Protein AF-A0A9P9I3P4-F1 (afdb_monomer_lite)

pLDDT: mean 70.43, std 21.36, range [35.47, 97.38]

Foldseek 3Di:
DDDDDDDDPPDPPDPPPPPDPPVVVVVVVVVVVVVVVVVCVVVVCVVVVVVVVVVVVVVVVCPPVCVVVCVVVPPPPVVVVCVVCVVVVVVVVVVVVVVVVVVVVCCVVVVVDDDPDVVVVVVVVVVVVVLVPDPVNVVCCVVVVVVVVVVVVVVVVVVVVVVVVCVVVVHPDDDDDD

Sequence (178 aa):
MLVARTAVRRAMRGMRFNSSNTTTNATNAAKNTLEGAQATATKGLESAQAAASKALARAQQLAGPLGDRVVQMSGSTGGRVASLLGGYREPLMYNLAVAREVLKQVYIAEKLAPPRSLAQVVEVYKGVVRSARSPAFWRETLQSGAWAKIGIYALEAYTIFKIGEIIGRRKLVGYKLE

Secondary structure (DSSP, 8-state):
-------------------SSSHHHHHHHHHHHHHHHHHHHHHHHHHHHHHHHHHHHHHHHHSSTTHHHHHHH--SSHHHHHHHHHHHHHHHHHHHHHHHHHHHHHHHHTT-SPPS-HHHHHHHHHHHHHHHT-HHHHHHHHHTTTHHHHHHHHHHHHHHHHHHHHHHHT-SS-----

Structure (mmCIF, N/CA/C/O backbone):
data_AF-A0A9P9I3P4-F1
#
_entry.id   AF-A0A9P9I3P4-F1
#
loop_
_atom_site.group_PDB
_atom_site.id
_atom_site.type_symbol
_atom_site.label_atom_id
_atom_site.label_alt_id
_atom_site.label_comp_id
_atom_site.label_asym_id
_atom_site.label_entity_id
_atom_site.label_seq_id
_atom_site.pdbx_PDB_ins_code
_atom_site.Cartn_x
_atom_site.Cartn_y
_atom_site.Cartn_z
_atom_site.occupancy
_atom_site.B_iso_or_equiv
_atom_site.auth_seq_id
_atom_site.auth_comp_id
_atom_site.auth_asym_id
_atom_site.auth_atom_id
_atom_site.pdbx_PDB_model_num
ATOM 1 N N . MET A 1 1 ? -49.232 54.126 -27.687 1.00 41.81 1 MET A N 1
ATOM 2 C CA . MET A 1 1 ? -48.853 54.707 -26.379 1.00 41.81 1 MET A CA 1
ATOM 3 C C . MET A 1 1 ? -48.753 53.576 -25.367 1.00 41.81 1 MET A C 1
ATOM 5 O O . MET A 1 1 ? -49.557 52.663 -25.463 1.00 41.81 1 MET A O 1
ATOM 9 N N . LEU A 1 2 ? -47.814 53.687 -24.422 1.00 40.78 2 LEU A N 1
ATOM 10 C CA . LEU A 1 2 ? -47.435 52.722 -23.374 1.00 40.78 2 LEU A CA 1
ATOM 11 C C . LEU A 1 2 ? -46.563 51.534 -23.803 1.00 40.78 2 LEU A C 1
ATOM 13 O O . LEU A 1 2 ? -46.906 50.830 -24.736 1.00 40.78 2 LEU A O 1
ATOM 17 N N . VAL A 1 3 ? -45.497 51.139 -23.105 1.00 47.44 3 VAL A N 1
ATOM 18 C CA . VAL A 1 3 ? -44.488 51.750 -22.208 1.00 47.44 3 VAL A CA 1
ATOM 19 C C . VAL A 1 3 ? -43.572 50.566 -21.857 1.00 47.44 3 VAL A C 1
ATOM 21 O O . VAL A 1 3 ? -44.039 49.446 -21.651 1.00 47.44 3 VAL A O 1
ATOM 24 N N . ALA A 1 4 ? -42.263 50.803 -21.848 1.00 51.00 4 ALA A N 1
ATOM 25 C CA . ALA A 1 4 ? -41.224 49.801 -21.659 1.00 51.00 4 ALA A CA 1
ATOM 26 C C . ALA A 1 4 ? -41.356 48.995 -20.352 1.00 51.00 4 ALA A C 1
ATOM 28 O O . ALA A 1 4 ? -41.607 49.547 -19.282 1.00 51.00 4 ALA A O 1
ATOM 29 N N . ARG A 1 5 ? -41.070 47.690 -20.429 1.00 51.50 5 ARG A N 1
ATOM 30 C CA . ARG A 1 5 ? -40.746 46.842 -19.272 1.00 51.50 5 ARG A CA 1
ATOM 31 C C . ARG A 1 5 ? -39.484 46.029 -19.557 1.00 51.50 5 ARG A C 1
ATOM 33 O O . ARG A 1 5 ? -39.537 44.835 -19.819 1.00 51.50 5 ARG A O 1
ATOM 40 N N . THR A 1 6 ? -38.330 46.688 -19.497 1.00 55.09 6 THR A N 1
ATOM 41 C CA . THR A 1 6 ? -37.025 46.031 -19.336 1.00 55.09 6 THR A CA 1
ATOM 42 C C . THR A 1 6 ? -36.581 46.159 -17.882 1.00 55.09 6 THR A C 1
ATOM 44 O O . THR A 1 6 ? -35.997 47.161 -17.483 1.00 55.09 6 THR A O 1
ATOM 47 N N . ALA A 1 7 ? -36.861 45.135 -17.087 1.00 55.09 7 ALA A N 1
ATOM 48 C CA . ALA A 1 7 ? -36.299 44.898 -15.760 1.00 55.09 7 ALA A CA 1
ATOM 49 C C . ALA A 1 7 ? -36.362 43.370 -15.601 1.00 55.09 7 ALA A C 1
ATOM 51 O O . ALA A 1 7 ? -37.410 42.788 -15.828 1.00 55.09 7 ALA A O 1
ATOM 52 N N . VAL A 1 8 ? -35.307 42.605 -15.344 1.00 51.19 8 VAL A N 1
ATOM 53 C CA . VAL A 1 8 ? -34.263 42.772 -14.341 1.00 51.19 8 VAL A CA 1
ATOM 54 C C . VAL A 1 8 ? -33.054 41.959 -14.832 1.00 51.19 8 VAL A C 1
ATOM 56 O O . VAL A 1 8 ? -32.996 40.746 -14.658 1.00 51.19 8 VAL A O 1
ATOM 59 N N . ARG A 1 9 ? -32.059 42.602 -15.456 1.00 46.81 9 ARG A N 1
ATOM 60 C CA . ARG A 1 9 ? -30.707 42.024 -15.557 1.00 46.81 9 ARG A CA 1
ATOM 61 C C . ARG A 1 9 ? -29.982 42.370 -14.262 1.00 46.81 9 ARG A C 1
ATOM 63 O O . ARG A 1 9 ? -29.277 43.373 -14.183 1.00 46.81 9 ARG A O 1
ATOM 70 N N . ARG A 1 10 ? -30.220 41.578 -13.213 1.00 48.81 10 ARG A N 1
ATOM 71 C CA . ARG A 1 10 ? -29.469 41.695 -11.960 1.00 48.81 10 ARG A CA 1
ATOM 72 C C . ARG A 1 10 ? -28.046 41.228 -12.244 1.00 48.81 10 ARG A C 1
ATOM 74 O O . ARG A 1 10 ? -27.802 40.060 -12.522 1.00 48.81 10 ARG A O 1
ATOM 81 N N . ALA A 1 11 ? -27.136 42.190 -12.246 1.00 50.75 11 ALA A N 1
ATOM 82 C CA . ALA A 1 11 ? -25.715 42.006 -12.438 1.00 50.75 11 ALA A CA 1
ATOM 83 C C . ALA A 1 11 ? -25.156 40.953 -11.467 1.00 50.75 11 ALA A C 1
ATOM 85 O O . ALA A 1 11 ? -24.963 41.233 -10.286 1.00 50.75 11 ALA A O 1
ATOM 86 N N . MET A 1 12 ? -24.820 39.769 -11.980 1.00 51.78 12 MET A N 1
ATOM 87 C CA . MET A 1 12 ? -23.812 38.895 -11.375 1.00 51.78 12 MET A CA 1
ATOM 88 C C . MET A 1 12 ? -22.439 39.505 -11.675 1.00 51.78 12 MET A C 1
ATOM 90 O O . MET A 1 12 ? -21.677 39.040 -12.520 1.00 51.78 12 MET A O 1
ATOM 94 N N . ARG A 1 13 ? -22.169 40.639 -11.022 1.00 49.19 13 ARG A N 1
ATOM 95 C CA . ARG A 1 13 ? -20.838 41.230 -10.932 1.00 49.19 13 ARG A CA 1
ATOM 96 C C . ARG A 1 13 ? -19.977 40.254 -10.139 1.00 49.19 13 ARG A C 1
ATOM 98 O O . ARG A 1 13 ? -20.292 39.942 -8.995 1.00 49.19 13 ARG A O 1
ATOM 105 N N . GLY A 1 14 ? -18.916 39.776 -10.783 1.00 46.56 14 GLY A N 1
ATOM 106 C CA . GLY A 1 14 ? -17.928 38.886 -10.194 1.00 46.56 14 GLY A CA 1
ATOM 107 C C . GLY A 1 14 ? -17.441 39.410 -8.849 1.00 46.56 14 GLY A C 1
ATOM 108 O O . GLY A 1 14 ? -16.851 40.486 -8.751 1.00 46.56 14 GLY A O 1
ATOM 109 N N . MET A 1 15 ? -17.686 38.618 -7.814 1.00 51.66 15 MET A N 1
ATOM 110 C CA . MET A 1 15 ? -17.120 38.808 -6.492 1.00 51.66 15 MET A CA 1
ATOM 111 C C . MET A 1 15 ? -15.667 38.334 -6.552 1.00 51.66 15 MET A C 1
ATOM 113 O O . MET A 1 15 ? -15.349 37.175 -6.302 1.00 51.66 15 MET A O 1
ATOM 117 N N . ARG A 1 16 ? -14.781 39.231 -6.995 1.00 49.28 16 ARG A N 1
ATOM 118 C CA . ARG A 1 16 ? -13.332 39.025 -6.951 1.00 49.28 16 ARG A CA 1
ATOM 119 C C . ARG A 1 16 ? -12.909 39.158 -5.491 1.00 49.28 16 ARG A C 1
ATOM 121 O O . ARG A 1 16 ? -12.806 40.267 -4.976 1.00 49.28 16 ARG A O 1
ATOM 128 N N . PHE A 1 17 ? -12.709 38.029 -4.821 1.00 49.62 17 PHE A N 1
ATOM 129 C CA . PHE A 1 17 ? -12.071 37.997 -3.510 1.00 49.62 17 PHE A CA 1
ATOM 130 C C . PHE A 1 17 ? -10.604 38.413 -3.671 1.00 49.62 17 PHE A C 1
ATOM 132 O O . PHE A 1 17 ? -9.809 37.715 -4.299 1.00 49.62 17 PHE A O 1
ATOM 139 N N . ASN A 1 18 ? -10.257 39.578 -3.131 1.00 53.50 18 ASN A N 1
ATOM 140 C CA . ASN A 1 18 ? -8.884 40.051 -3.018 1.00 53.50 18 ASN A CA 1
ATOM 141 C C . ASN A 1 18 ? -8.224 39.344 -1.820 1.00 53.50 18 ASN A C 1
ATOM 143 O O . ASN A 1 18 ? -8.343 39.809 -0.691 1.00 53.50 18 ASN A O 1
ATOM 147 N N . SER A 1 19 ? -7.596 38.188 -2.055 1.00 48.97 19 SER A N 1
ATOM 148 C CA . SER A 1 19 ? -6.889 37.399 -1.033 1.00 48.97 19 SER A CA 1
ATOM 149 C C . SER A 1 19 ? -5.407 37.288 -1.379 1.00 48.97 19 SER A C 1
ATOM 151 O O . SER A 1 19 ? -4.949 36.268 -1.888 1.00 48.97 19 SER A O 1
ATOM 153 N N . SER A 1 20 ? -4.654 38.359 -1.142 1.00 49.75 20 SER A N 1
ATOM 154 C CA . SER A 1 20 ? -3.200 38.375 -1.349 1.00 49.75 20 SER A CA 1
ATOM 155 C C . SER A 1 20 ? -2.392 38.353 -0.049 1.00 49.75 20 SER A C 1
ATOM 157 O O . SER A 1 20 ? -1.247 37.919 -0.089 1.00 49.75 20 SER A O 1
ATOM 159 N N . ASN A 1 21 ? -2.975 38.692 1.114 1.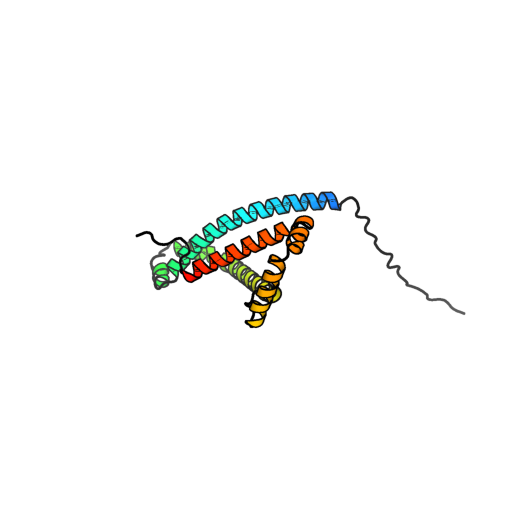00 50.72 21 ASN A N 1
ATOM 160 C CA . ASN A 1 21 ? -2.208 38.811 2.369 1.00 50.72 21 ASN A CA 1
ATOM 161 C C . ASN A 1 21 ? -2.716 37.951 3.552 1.00 50.72 21 ASN A C 1
ATOM 163 O O . ASN A 1 21 ? -2.094 37.95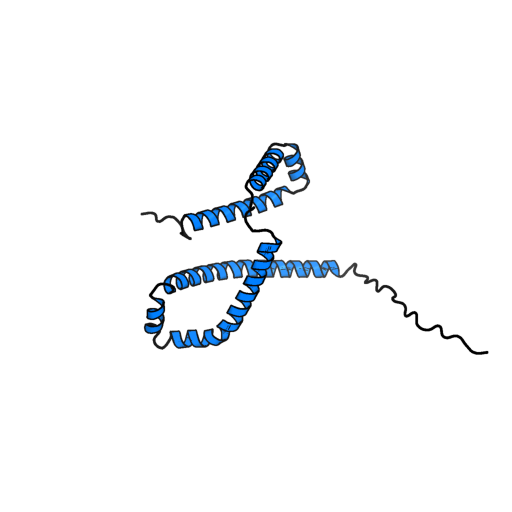4 4.611 1.00 50.72 21 ASN A O 1
ATOM 167 N N . THR A 1 22 ? -3.801 37.179 3.402 1.00 42.84 22 THR A N 1
ATOM 168 C CA . THR A 1 22 ? -4.352 36.316 4.479 1.00 42.84 22 THR A CA 1
ATOM 169 C C . THR A 1 22 ? -3.936 34.842 4.344 1.00 42.84 22 THR A C 1
ATOM 171 O O . THR A 1 22 ? -3.940 34.095 5.321 1.00 42.84 22 THR A O 1
ATOM 174 N N . THR A 1 23 ? -3.503 34.417 3.153 1.00 42.66 23 THR A N 1
ATOM 175 C CA . THR A 1 23 ? -3.163 33.016 2.855 1.00 42.66 23 THR A CA 1
ATOM 176 C C . THR A 1 23 ? -1.890 32.552 3.566 1.00 42.66 23 THR A C 1
ATOM 178 O O . THR A 1 23 ? -1.832 31.406 4.000 1.00 42.66 23 THR A O 1
ATOM 181 N N . THR A 1 24 ? -0.895 33.423 3.756 1.00 46.06 24 THR A N 1
ATOM 182 C CA . THR A 1 24 ? 0.430 33.071 4.307 1.00 46.06 24 THR A CA 1
ATOM 183 C C . THR A 1 24 ? 0.389 32.783 5.811 1.00 46.06 24 THR A C 1
ATOM 185 O O . THR A 1 24 ? 1.039 31.858 6.287 1.00 46.06 24 THR A O 1
ATOM 188 N N . ASN A 1 25 ? -0.441 33.507 6.567 1.00 48.78 25 ASN A N 1
ATOM 189 C CA . ASN A 1 25 ? -0.581 33.292 8.012 1.00 48.78 25 ASN A CA 1
ATOM 190 C C . ASN A 1 25 ? -1.521 32.119 8.331 1.00 48.78 25 ASN A C 1
ATOM 192 O O . ASN A 1 25 ? -1.263 31.361 9.265 1.00 48.78 25 ASN A O 1
ATOM 196 N N . ALA A 1 26 ? -2.559 31.905 7.514 1.00 43.38 26 ALA A N 1
ATOM 197 C CA . ALA A 1 26 ? -3.460 30.759 7.647 1.00 43.38 26 ALA A CA 1
ATOM 198 C C . ALA A 1 26 ? -2.790 29.428 7.258 1.00 43.38 26 ALA A C 1
ATOM 200 O O . ALA A 1 26 ? -3.026 28.417 7.913 1.00 43.38 26 ALA A O 1
ATOM 201 N N . THR A 1 27 ? -1.906 29.412 6.251 1.00 44.22 27 THR A N 1
ATOM 202 C CA . THR A 1 27 ? -1.136 28.202 5.889 1.00 44.22 27 THR A CA 1
ATOM 203 C C . THR A 1 27 ? -0.061 27.854 6.915 1.00 44.22 27 THR A C 1
ATOM 205 O O . THR A 1 27 ? 0.136 26.672 7.187 1.00 44.22 27 THR A O 1
ATOM 208 N N . ASN A 1 28 ? 0.591 28.839 7.538 1.00 50.41 28 ASN A N 1
ATOM 209 C CA . ASN A 1 28 ? 1.575 28.586 8.597 1.00 50.41 28 ASN A CA 1
ATOM 210 C C . ASN A 1 28 ? 0.916 28.137 9.918 1.00 50.41 28 ASN A C 1
ATOM 212 O O . ASN A 1 28 ? 1.418 27.226 10.575 1.00 50.41 28 ASN A O 1
ATOM 216 N N . ALA A 1 29 ? -0.251 28.687 10.274 1.00 49.78 29 ALA A N 1
ATOM 217 C CA . ALA A 1 29 ? -1.044 28.208 11.412 1.00 49.78 29 ALA A CA 1
ATOM 218 C C . ALA A 1 29 ? -1.645 26.810 11.163 1.00 49.78 29 ALA A C 1
ATOM 220 O O . ALA A 1 29 ? -1.657 25.970 12.064 1.00 49.78 29 ALA A O 1
ATOM 221 N N . ALA A 1 30 ? -2.083 26.522 9.932 1.00 40.66 30 ALA A N 1
ATOM 222 C CA . ALA A 1 30 ? -2.546 25.194 9.530 1.00 40.66 30 ALA A CA 1
ATOM 223 C C . ALA A 1 30 ? -1.409 24.159 9.507 1.00 40.66 30 ALA A C 1
ATOM 225 O O . ALA A 1 30 ? -1.627 23.029 9.922 1.00 40.66 30 ALA A O 1
ATOM 226 N N . LYS A 1 31 ? -0.188 24.530 9.094 1.00 43.75 31 LYS A N 1
ATOM 227 C CA . LYS A 1 31 ? 0.996 23.652 9.166 1.00 43.75 31 LYS A CA 1
ATOM 228 C C . LYS A 1 31 ? 1.385 23.315 10.603 1.00 43.75 31 LYS A C 1
ATOM 230 O O . LYS A 1 31 ? 1.523 22.140 10.911 1.00 43.75 31 LYS A O 1
ATOM 235 N N . ASN A 1 32 ? 1.461 24.302 11.496 1.00 51.91 32 ASN A N 1
ATOM 236 C CA . ASN A 1 32 ? 1.821 24.060 12.901 1.00 51.91 32 ASN A CA 1
ATOM 237 C C . ASN A 1 32 ? 0.755 23.243 13.654 1.00 51.91 32 ASN A C 1
ATOM 239 O O . ASN A 1 32 ? 1.082 22.431 14.519 1.00 51.91 32 ASN A O 1
ATOM 243 N N . THR A 1 33 ? -0.525 23.415 13.310 1.00 49.53 33 THR A N 1
ATOM 244 C CA . THR A 1 33 ? -1.613 22.595 13.869 1.00 49.53 33 THR A CA 1
ATOM 245 C C . THR A 1 33 ? -1.668 21.198 13.247 1.00 49.53 33 THR A C 1
ATOM 247 O O . THR A 1 33 ? -1.950 20.247 13.973 1.00 49.53 33 THR A O 1
ATOM 250 N N . LEU A 1 34 ? -1.316 21.030 11.964 1.00 35.47 34 LEU A N 1
ATOM 251 C CA . LEU A 1 34 ? -1.141 19.712 11.340 1.00 35.47 34 LEU A CA 1
ATOM 252 C C . LEU A 1 34 ? 0.072 18.959 11.888 1.00 35.47 34 LEU A C 1
ATOM 254 O O . LEU A 1 34 ? -0.041 17.764 12.114 1.00 35.47 34 LEU A O 1
ATOM 258 N N . GLU A 1 35 ? 1.210 19.613 12.109 1.00 44.53 35 GLU A N 1
ATOM 259 C CA . GLU A 1 35 ? 2.422 18.989 12.658 1.00 44.53 35 GLU A CA 1
ATOM 260 C C . GLU A 1 35 ? 2.213 18.583 14.124 1.00 44.53 35 GLU A C 1
ATOM 262 O O . GLU A 1 35 ? 2.581 17.477 14.518 1.00 44.53 35 GLU A O 1
ATOM 267 N N . GLY A 1 36 ? 1.516 19.411 14.913 1.00 47.50 36 GLY A N 1
ATOM 268 C CA . GLY A 1 36 ? 1.080 19.060 16.268 1.00 47.50 36 GLY A CA 1
ATOM 269 C C . GLY A 1 36 ? 0.044 17.931 16.293 1.00 47.50 36 GLY A C 1
ATOM 270 O O . GLY A 1 36 ? 0.139 17.024 17.123 1.00 47.50 36 GLY A O 1
ATOM 271 N N . ALA A 1 37 ? -0.908 17.928 15.355 1.00 39.94 37 ALA A N 1
ATOM 272 C CA . ALA A 1 37 ? -1.889 16.855 15.203 1.00 39.94 37 ALA A CA 1
ATOM 273 C C . ALA A 1 37 ? -1.260 15.562 14.668 1.00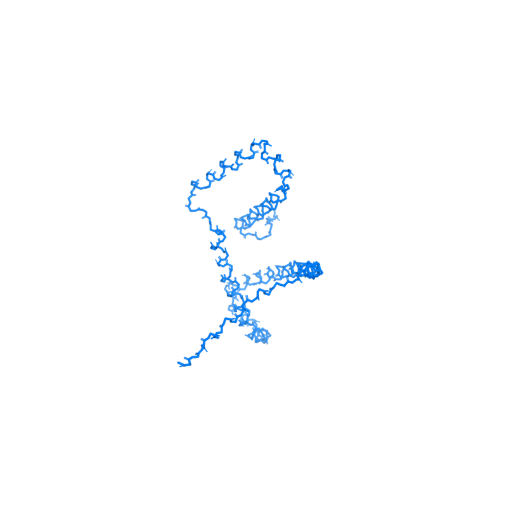 39.94 37 ALA A C 1
ATOM 275 O O . ALA A 1 37 ? -1.646 14.495 15.119 1.00 39.94 37 ALA A O 1
ATOM 276 N N . GLN A 1 38 ? -0.263 15.627 13.783 1.00 38.91 38 GLN A N 1
ATOM 277 C CA . GLN A 1 38 ? 0.484 14.471 13.283 1.00 38.91 38 GLN A CA 1
ATOM 278 C C . GLN A 1 38 ? 1.419 13.906 14.346 1.00 38.91 38 GLN A C 1
ATOM 280 O O . GLN A 1 38 ? 1.450 12.695 14.497 1.00 38.91 38 GLN A O 1
ATOM 285 N N . ALA A 1 39 ? 2.108 14.738 15.133 1.00 51.59 39 ALA A N 1
ATOM 286 C CA . ALA A 1 39 ? 2.934 14.290 16.258 1.00 51.59 39 ALA A CA 1
ATOM 287 C C . ALA A 1 39 ? 2.094 13.699 17.407 1.00 51.59 39 ALA A C 1
ATOM 289 O O . ALA A 1 39 ? 2.529 12.781 18.103 1.00 51.59 39 ALA A O 1
ATOM 290 N N . THR A 1 40 ? 0.874 14.206 17.603 1.00 51.16 40 THR A N 1
ATOM 291 C CA . THR A 1 40 ? -0.085 13.658 18.576 1.00 51.16 40 THR A CA 1
ATOM 292 C C . THR A 1 40 ? -0.795 12.426 18.024 1.00 51.16 40 THR A C 1
ATOM 294 O O . THR A 1 40 ? -1.068 11.499 18.778 1.00 51.16 40 THR A O 1
ATOM 297 N N . ALA A 1 41 ? -1.037 12.359 16.714 1.00 39.28 41 ALA A N 1
ATOM 298 C CA . ALA A 1 41 ? -1.589 11.192 16.043 1.00 39.28 41 ALA A CA 1
ATOM 299 C C . ALA A 1 41 ? -0.565 10.065 15.924 1.00 39.28 41 ALA A C 1
ATOM 301 O O . ALA A 1 41 ? -0.960 8.928 16.096 1.00 39.28 41 ALA A O 1
ATOM 302 N N . THR A 1 42 ? 0.728 10.320 15.709 1.00 44.22 42 THR A N 1
ATOM 303 C CA . THR A 1 42 ? 1.766 9.274 15.734 1.00 44.22 42 THR A CA 1
ATOM 304 C C . THR A 1 42 ? 1.979 8.749 17.145 1.00 44.22 42 THR A C 1
ATOM 306 O O . THR A 1 42 ? 1.946 7.541 17.335 1.00 44.22 42 THR A O 1
ATOM 309 N N . LYS A 1 43 ? 2.057 9.616 18.164 1.00 48.16 43 LYS A N 1
ATOM 310 C CA . LYS A 1 43 ? 2.099 9.176 19.575 1.00 48.16 43 LYS A CA 1
ATOM 311 C C . LYS A 1 43 ? 0.810 8.476 20.011 1.00 48.16 43 LYS A C 1
ATOM 313 O O . LYS A 1 43 ? 0.844 7.486 20.743 1.00 48.16 43 LYS A O 1
ATOM 318 N N . GLY A 1 44 ? -0.335 8.974 19.555 1.00 48.03 44 GLY A N 1
ATOM 319 C CA . GLY A 1 44 ? -1.657 8.395 19.776 1.00 48.03 44 GLY A CA 1
ATOM 320 C C . GLY A 1 44 ? -1.828 7.062 19.058 1.00 48.03 44 GLY A C 1
ATOM 321 O O . GLY A 1 44 ? -2.422 6.155 19.617 1.00 48.03 44 GLY A O 1
ATOM 322 N N . LEU A 1 45 ? -1.251 6.905 17.868 1.00 37.22 45 LEU A N 1
ATOM 323 C CA . LEU A 1 45 ? -1.278 5.681 17.078 1.00 37.22 45 LEU A CA 1
ATOM 324 C C . LEU A 1 45 ? -0.273 4.666 17.606 1.00 37.22 45 LEU A C 1
ATOM 326 O O . LEU A 1 45 ? -0.631 3.511 17.682 1.00 37.22 45 LEU A O 1
ATOM 330 N N . GLU A 1 46 ? 0.919 5.049 18.059 1.00 47.50 46 GLU A N 1
ATOM 331 C CA . GLU A 1 46 ? 1.866 4.137 18.718 1.00 47.50 46 GLU A CA 1
ATOM 332 C C . GLU A 1 46 ? 1.311 3.625 20.049 1.00 47.50 46 GLU A C 1
ATOM 334 O O . GLU A 1 46 ? 1.358 2.426 20.327 1.00 47.50 46 GLU A O 1
ATOM 339 N N . SER A 1 47 ? 0.710 4.505 20.856 1.00 51.59 47 SER A N 1
ATOM 340 C CA . SER A 1 47 ? 0.048 4.115 22.107 1.00 51.59 47 SER A CA 1
ATOM 341 C C . SER A 1 47 ? -1.245 3.338 21.859 1.00 51.59 47 SER A C 1
ATOM 343 O O . SER A 1 47 ? -1.484 2.344 22.545 1.00 51.59 47 SER A O 1
ATOM 345 N N . ALA A 1 48 ? -2.034 3.696 20.842 1.00 44.62 48 ALA A N 1
ATOM 346 C CA . ALA A 1 48 ? -3.219 2.948 20.434 1.00 44.62 48 ALA A CA 1
ATOM 347 C C . ALA A 1 48 ? -2.873 1.639 19.728 1.00 44.62 48 ALA A C 1
ATOM 349 O O . ALA A 1 48 ? -3.626 0.696 19.869 1.00 44.62 48 ALA A O 1
ATOM 350 N N . GLN A 1 49 ? -1.750 1.518 19.028 1.00 44.12 49 GLN A N 1
ATOM 351 C CA . GLN A 1 49 ? -1.279 0.297 18.369 1.00 44.12 49 GLN A CA 1
ATOM 352 C C . GLN A 1 49 ? -0.600 -0.623 19.382 1.00 44.12 49 GLN A C 1
ATOM 354 O O . GLN A 1 49 ? -0.773 -1.837 19.311 1.00 44.12 49 GLN A O 1
ATOM 359 N N . ALA A 1 50 ? 0.080 -0.080 20.394 1.00 53.78 50 ALA A N 1
ATOM 360 C CA . ALA A 1 50 ? 0.537 -0.831 21.562 1.00 53.78 50 ALA A CA 1
ATOM 361 C C . ALA A 1 50 ? -0.644 -1.293 22.435 1.00 53.78 50 ALA A C 1
ATOM 363 O O . ALA A 1 50 ? -0.661 -2.431 22.904 1.00 53.78 50 ALA A O 1
ATOM 364 N N . ALA A 1 51 ? -1.660 -0.451 22.629 1.00 53.78 51 ALA A N 1
ATOM 365 C CA . ALA A 1 51 ? -2.873 -0.811 23.360 1.00 53.78 51 ALA A CA 1
ATOM 366 C C . ALA A 1 51 ? -3.763 -1.765 22.555 1.00 53.78 51 ALA A C 1
ATOM 368 O O . ALA A 1 51 ? -4.288 -2.714 23.124 1.00 53.78 51 ALA A O 1
ATOM 369 N N . ALA A 1 52 ? -3.877 -1.580 21.240 1.00 42.47 52 ALA A N 1
ATOM 370 C CA . ALA A 1 52 ? -4.643 -2.433 20.340 1.00 42.47 52 ALA A CA 1
ATOM 371 C C . ALA A 1 52 ? -3.939 -3.762 20.107 1.00 42.47 52 ALA A C 1
ATOM 373 O O . ALA A 1 52 ? -4.616 -4.772 20.095 1.00 42.47 52 ALA A O 1
ATOM 374 N N . SER A 1 53 ? -2.609 -3.819 20.001 1.00 48.94 53 SER A N 1
ATOM 375 C CA . SER A 1 53 ? -1.885 -5.098 19.947 1.00 48.94 53 SER A CA 1
ATOM 376 C C . SER A 1 53 ? -2.005 -5.860 21.265 1.00 48.94 53 SER A C 1
ATOM 378 O O . SER A 1 53 ? -2.226 -7.066 21.240 1.00 48.94 53 SER A O 1
ATOM 380 N N . LYS A 1 54 ? -1.972 -5.176 22.418 1.00 55.25 54 LYS A N 1
ATOM 381 C CA . LYS A 1 54 ? -2.242 -5.792 23.731 1.00 55.25 54 LYS A CA 1
ATOM 382 C C . LYS A 1 54 ? -3.701 -6.225 23.890 1.00 55.25 54 LYS A C 1
ATOM 384 O O . LYS A 1 54 ? -3.961 -7.302 24.422 1.00 55.25 54 LYS A O 1
ATOM 389 N N . ALA A 1 55 ? -4.650 -5.418 23.427 1.00 50.25 55 ALA A N 1
ATOM 390 C CA . ALA A 1 55 ? -6.076 -5.724 23.470 1.00 50.25 55 ALA A CA 1
ATOM 391 C C . ALA A 1 55 ? -6.445 -6.831 22.480 1.00 50.25 55 ALA A C 1
ATOM 393 O O . ALA A 1 55 ? -7.252 -7.682 22.818 1.00 50.25 55 ALA A O 1
ATOM 394 N N . LEU A 1 56 ? -5.816 -6.870 21.306 1.00 48.06 56 LEU A N 1
ATOM 395 C CA . LEU A 1 56 ? -5.987 -7.902 20.289 1.00 48.06 56 LEU A CA 1
ATOM 396 C C . LEU A 1 56 ? -5.313 -9.206 20.715 1.00 48.06 56 LEU A C 1
ATOM 398 O O . LEU A 1 56 ? -5.918 -10.256 20.554 1.00 48.06 56 LEU A O 1
ATOM 402 N N . ALA A 1 57 ? -4.133 -9.155 21.339 1.00 56.03 57 ALA A N 1
ATOM 403 C CA . ALA A 1 57 ? -3.504 -10.325 21.952 1.00 56.03 57 ALA A CA 1
ATOM 404 C C . ALA A 1 57 ? -4.368 -10.892 23.091 1.00 56.03 57 ALA A C 1
ATOM 406 O O . ALA A 1 57 ? -4.544 -12.105 23.184 1.00 56.03 57 ALA A O 1
ATOM 407 N N . ARG A 1 58 ? -4.982 -10.028 23.913 1.00 55.78 58 ARG A N 1
ATOM 408 C CA . ARG A 1 58 ? -5.969 -10.460 24.915 1.00 55.78 58 ARG A CA 1
ATOM 409 C C . ARG A 1 58 ? -7.266 -10.959 24.286 1.00 55.78 58 ARG A C 1
ATOM 411 O O . ARG A 1 58 ? -7.787 -11.968 24.731 1.00 55.78 58 ARG A O 1
ATOM 418 N N . ALA A 1 59 ? -7.768 -10.330 23.230 1.00 46.94 59 ALA A N 1
ATOM 419 C CA . ALA A 1 59 ? -8.967 -10.777 22.524 1.00 46.94 59 ALA A CA 1
ATOM 420 C C . ALA A 1 59 ? -8.745 -12.131 21.835 1.00 46.94 59 ALA A C 1
ATOM 422 O O . ALA A 1 59 ? -9.622 -12.984 21.879 1.00 46.94 59 ALA A O 1
ATOM 423 N N . GLN A 1 60 ? -7.557 -12.374 21.278 1.00 52.25 60 GLN A N 1
ATOM 424 C CA . GLN A 1 60 ? -7.155 -13.668 20.720 1.00 52.25 60 GLN A CA 1
ATOM 425 C C . GLN A 1 60 ? -7.025 -14.746 21.803 1.00 52.25 60 GLN A C 1
ATOM 427 O O . GLN A 1 60 ? -7.388 -15.892 21.558 1.00 52.25 60 GLN A O 1
ATOM 432 N N . GLN A 1 61 ? -6.582 -14.386 23.012 1.00 54.72 61 GLN A N 1
ATOM 433 C CA . GLN A 1 61 ? -6.596 -15.286 24.174 1.00 54.72 61 GLN A CA 1
ATOM 434 C C . GLN A 1 61 ? -8.016 -15.574 24.695 1.00 54.72 61 GLN A C 1
ATOM 436 O O . GLN A 1 61 ? -8.251 -16.626 25.284 1.00 54.72 61 GLN A O 1
ATOM 441 N N . LEU A 1 62 ? -8.967 -14.667 24.453 1.00 50.75 62 LEU A N 1
ATOM 442 C CA . LEU A 1 62 ? -10.369 -14.781 24.872 1.00 50.75 62 LEU A CA 1
ATOM 443 C C . LEU A 1 62 ? -11.284 -15.416 23.804 1.00 50.75 62 LEU A C 1
ATOM 445 O O . LEU A 1 62 ? -12.382 -15.846 24.138 1.00 50.75 62 LEU A O 1
ATOM 449 N N . ALA A 1 63 ? -10.841 -15.506 22.544 1.00 48.28 63 ALA A N 1
ATOM 450 C CA . ALA A 1 63 ? -11.615 -16.033 21.411 1.00 48.28 63 ALA A CA 1
ATOM 451 C C . ALA A 1 63 ? -11.519 -17.564 21.218 1.00 48.28 63 ALA A C 1
ATOM 453 O O . ALA A 1 63 ? -12.101 -18.102 20.278 1.00 48.28 63 ALA A O 1
ATOM 454 N N . GLY A 1 64 ? -10.787 -18.276 22.083 1.00 54.00 64 GLY A N 1
ATOM 455 C CA . GLY A 1 64 ? -10.854 -19.741 22.174 1.00 54.00 64 GLY A CA 1
ATOM 456 C C . GLY A 1 64 ? -12.090 -20.219 22.959 1.00 54.00 64 GLY A C 1
ATOM 457 O O . GLY A 1 64 ? -12.864 -19.389 23.436 1.00 54.00 64 GLY A O 1
ATOM 458 N N . PRO A 1 65 ? -12.256 -21.534 23.211 1.00 47.59 65 PRO A N 1
ATOM 459 C CA . PRO A 1 65 ? -13.371 -22.112 23.995 1.00 47.59 65 PRO A CA 1
ATOM 460 C C . PRO A 1 65 ? -13.426 -21.664 25.480 1.00 47.59 65 PRO A C 1
ATOM 462 O O . PRO A 1 65 ? -14.139 -22.228 26.303 1.00 47.59 65 PRO A O 1
ATOM 465 N N . LEU A 1 66 ? -12.657 -20.631 25.832 1.00 43.06 66 LEU A N 1
ATOM 466 C CA . LEU A 1 66 ? -12.636 -19.898 27.092 1.00 43.06 66 LEU A CA 1
ATOM 467 C C . LEU A 1 66 ? -13.620 -18.719 27.127 1.00 43.06 66 LEU A C 1
ATOM 469 O O . LEU A 1 66 ? -13.830 -18.184 28.213 1.00 43.06 66 LEU A O 1
ATOM 473 N N . GLY A 1 67 ? -14.240 -18.327 26.006 1.00 52.28 67 GLY A N 1
ATOM 474 C CA . GLY A 1 67 ? -15.270 -17.277 25.985 1.00 52.28 67 GLY A CA 1
ATOM 475 C C . GLY A 1 67 ? -16.409 -17.542 26.980 1.00 52.28 67 GLY A C 1
ATOM 476 O O . GLY A 1 67 ? -16.774 -16.656 27.751 1.00 52.28 67 GLY A O 1
ATOM 477 N N . ASP A 1 68 ? -16.859 -18.797 27.072 1.00 51.91 68 ASP A N 1
ATOM 478 C CA . ASP A 1 68 ? -17.903 -19.220 28.017 1.00 51.91 68 ASP A CA 1
ATOM 479 C C . ASP A 1 68 ? -17.410 -19.259 29.477 1.00 51.91 68 ASP A C 1
ATOM 481 O O . ASP A 1 68 ? -18.160 -18.980 30.414 1.00 51.91 68 ASP A O 1
ATOM 485 N N . ARG A 1 69 ? -16.113 -19.523 29.694 1.00 50.31 69 ARG A N 1
ATOM 486 C CA . ARG A 1 69 ? -15.496 -19.533 31.034 1.00 50.31 69 ARG A CA 1
ATOM 487 C C . ARG A 1 69 ? -15.130 -18.143 31.543 1.00 50.31 69 ARG A C 1
ATOM 489 O O . ARG A 1 69 ? -15.097 -17.940 32.750 1.00 50.31 69 ARG A O 1
ATOM 496 N N . VAL A 1 70 ? -14.897 -17.175 30.661 1.00 51.03 70 VAL A N 1
ATOM 497 C CA . VAL A 1 70 ? -14.659 -15.772 31.036 1.00 51.03 70 VAL A CA 1
ATOM 498 C C . VAL A 1 70 ? -15.951 -15.126 31.519 1.00 51.03 70 VAL A C 1
ATOM 500 O O . VAL A 1 70 ? -15.910 -14.366 32.480 1.00 51.03 70 VAL A O 1
ATOM 503 N N . VAL A 1 71 ? -17.100 -15.487 30.941 1.00 52.31 71 VAL A N 1
ATOM 504 C CA . VAL A 1 71 ? -18.422 -15.085 31.451 1.00 52.31 71 VAL A CA 1
ATOM 505 C C . VAL A 1 71 ? -18.695 -15.701 32.831 1.00 52.31 71 VAL A C 1
ATOM 507 O O . VAL A 1 71 ? -19.189 -15.006 33.714 1.00 52.31 71 VAL A O 1
ATOM 510 N N . GLN A 1 72 ? -18.300 -16.960 33.060 1.00 52.94 72 GLN A N 1
ATOM 511 C CA . GLN A 1 72 ? -18.476 -17.639 34.355 1.00 52.94 72 GLN A CA 1
ATOM 512 C C . GLN A 1 72 ? -17.473 -17.216 35.445 1.00 52.94 72 GLN A C 1
ATOM 514 O O . GLN A 1 72 ? -17.845 -17.160 36.614 1.00 52.94 72 GLN A O 1
ATOM 519 N N . MET A 1 73 ? -16.223 -16.888 35.100 1.00 46.53 73 MET A N 1
ATOM 520 C CA . MET A 1 73 ? -15.216 -16.393 36.056 1.00 46.53 73 MET A CA 1
ATOM 521 C C . MET A 1 73 ? -15.257 -14.873 36.262 1.00 46.53 73 MET A C 1
ATOM 523 O O . MET A 1 73 ? -14.698 -14.365 37.231 1.00 46.53 73 MET A O 1
ATOM 527 N N . SER A 1 74 ? -15.963 -14.138 35.402 1.00 46.94 74 SER A N 1
ATOM 528 C CA . SER A 1 74 ? -16.307 -12.724 35.575 1.00 46.94 74 SER A CA 1
ATOM 529 C C . SER A 1 74 ? -17.482 -12.550 36.559 1.00 46.94 74 SER A C 1
ATOM 531 O O . SER A 1 74 ? -18.446 -11.820 36.304 1.00 46.94 74 SER A O 1
ATOM 533 N N . GLY A 1 75 ? -17.414 -13.207 37.714 1.00 55.81 75 GLY A N 1
ATOM 534 C CA . GLY A 1 75 ? -18.322 -12.935 38.822 1.00 55.81 75 GLY A CA 1
ATOM 535 C C . GLY A 1 75 ? -18.173 -11.482 39.288 1.00 55.81 75 GLY A C 1
ATOM 536 O O . GLY A 1 75 ? -17.058 -11.005 39.489 1.00 55.81 75 GLY A O 1
ATOM 537 N N . SER A 1 76 ? -19.312 -10.787 39.398 1.00 54.72 76 SER A N 1
ATOM 538 C CA . SER A 1 76 ? -19.566 -9.446 39.972 1.00 54.72 76 SER A CA 1
ATOM 539 C C . SER A 1 76 ? -18.804 -8.219 39.431 1.00 54.72 76 SER A C 1
ATOM 541 O O . SER A 1 76 ? -19.361 -7.119 39.460 1.00 54.72 76 SER A O 1
ATOM 543 N N . THR A 1 77 ? -17.595 -8.357 38.879 1.00 49.53 77 THR A N 1
ATOM 544 C CA . THR A 1 77 ? -16.753 -7.206 38.487 1.00 49.53 77 THR A CA 1
ATOM 545 C C . THR A 1 77 ? -16.732 -6.959 36.975 1.00 49.53 77 THR A C 1
ATOM 547 O O . THR A 1 77 ? -16.849 -5.811 36.544 1.00 49.53 77 THR A O 1
ATOM 550 N N . GLY A 1 78 ? -16.689 -7.999 36.135 1.00 52.69 78 GLY A N 1
ATOM 551 C CA . GLY A 1 78 ? -16.750 -7.799 34.679 1.00 52.69 78 GLY A CA 1
ATOM 552 C C . GLY A 1 78 ? -18.15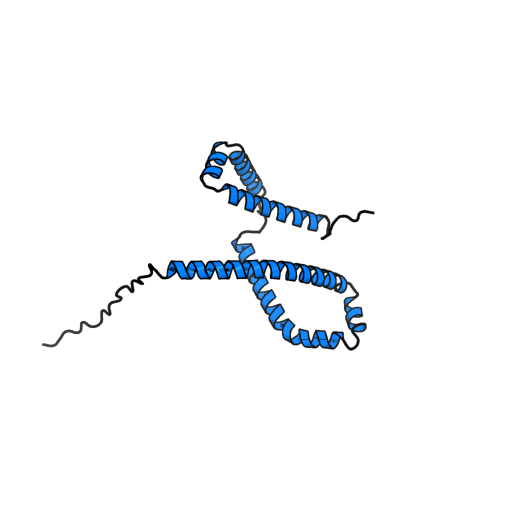1 -7.460 34.161 1.00 52.69 78 GLY A C 1
ATOM 553 O O . GLY A 1 78 ? -18.261 -6.792 33.138 1.00 52.69 78 GLY A O 1
ATOM 554 N N . GLY A 1 79 ? -19.212 -7.755 34.925 1.00 54.84 79 GLY A N 1
ATOM 555 C CA . GLY A 1 79 ? -20.559 -7.245 34.648 1.00 54.84 79 GLY A CA 1
ATOM 556 C C . GLY A 1 79 ? -20.625 -5.714 34.659 1.00 54.84 79 GLY A C 1
ATOM 557 O O . GLY A 1 79 ? -21.288 -5.130 33.814 1.00 54.84 79 GLY A O 1
ATOM 558 N N . ARG A 1 80 ? -19.871 -5.033 35.535 1.00 57.47 80 ARG A N 1
ATOM 559 C CA . ARG A 1 80 ? -19.875 -3.560 35.643 1.00 57.47 80 ARG A CA 1
ATOM 560 C C . ARG A 1 80 ? -19.067 -2.880 34.534 1.00 57.47 80 ARG A C 1
ATOM 562 O O . ARG A 1 80 ? -19.501 -1.861 34.009 1.00 57.47 80 ARG A O 1
ATOM 569 N N . VAL A 1 81 ? -17.946 -3.471 34.116 1.00 55.09 81 VAL A N 1
ATOM 570 C CA . VAL A 1 81 ? -17.157 -2.987 32.964 1.00 55.09 81 VAL A CA 1
ATOM 571 C C . VAL A 1 81 ? -17.888 -3.258 31.648 1.00 55.09 81 VAL A C 1
ATOM 573 O O . VAL A 1 81 ? -17.925 -2.388 30.784 1.00 55.09 81 VAL A O 1
ATOM 576 N N . ALA A 1 82 ? -18.544 -4.413 31.514 1.00 54.97 82 ALA A N 1
ATOM 577 C CA . ALA A 1 82 ? -19.421 -4.708 30.384 1.00 54.97 82 ALA A CA 1
ATOM 578 C C . ALA A 1 82 ? -20.655 -3.787 30.342 1.00 54.97 82 ALA A C 1
ATOM 580 O O . ALA A 1 82 ? -21.064 -3.388 29.259 1.00 54.97 82 ALA A O 1
ATOM 581 N N . SER A 1 83 ? -21.204 -3.389 31.497 1.00 58.00 83 SER A N 1
ATOM 582 C CA . SER A 1 83 ? -22.321 -2.429 31.589 1.00 58.00 83 SER A CA 1
ATOM 583 C C . SER A 1 83 ? -21.904 -1.005 31.205 1.00 58.00 83 SER A C 1
ATOM 585 O O . SER A 1 83 ? -22.630 -0.326 30.487 1.00 58.00 83 SER A O 1
ATOM 587 N N . LEU A 1 84 ? -20.714 -0.559 31.632 1.00 58.78 84 LEU A N 1
ATOM 588 C CA . LEU A 1 84 ? -20.161 0.759 31.280 1.00 58.78 84 LEU A CA 1
ATOM 589 C C . LEU A 1 84 ? -19.705 0.831 29.815 1.00 58.78 84 LEU A C 1
ATOM 591 O O . LEU A 1 84 ? -19.891 1.850 29.154 1.00 58.78 84 LEU A O 1
ATOM 595 N N . LEU A 1 85 ? -19.155 -0.261 29.279 1.00 59.00 85 LEU A N 1
ATOM 596 C CA . LEU A 1 85 ? -18.858 -0.390 27.852 1.00 59.00 85 LEU A CA 1
ATOM 597 C C . LEU A 1 85 ? -20.112 -0.658 27.016 1.00 59.00 85 LEU A C 1
ATOM 599 O O . LEU A 1 85 ? -20.072 -0.415 25.818 1.00 59.00 85 LEU A O 1
ATOM 603 N N . GLY A 1 86 ? -21.216 -1.116 27.611 1.00 60.41 86 GLY A N 1
ATOM 604 C CA . GLY A 1 86 ? -22.478 -1.377 26.917 1.00 60.41 86 GLY A CA 1
ATOM 605 C C . GLY A 1 86 ? -23.005 -0.141 26.188 1.00 60.41 86 GLY A C 1
ATOM 606 O O . GLY A 1 86 ? -23.357 -0.241 25.018 1.00 60.41 86 GLY A O 1
ATOM 607 N N . GLY A 1 87 ? -22.933 1.033 26.830 1.00 67.06 87 GLY A N 1
ATOM 608 C CA . GLY A 1 87 ? -23.322 2.314 26.222 1.00 67.06 87 GLY A CA 1
ATOM 609 C C . GLY A 1 87 ? -22.306 2.897 25.225 1.00 67.06 87 GLY A C 1
ATOM 610 O O . GLY A 1 87 ? -22.689 3.632 24.324 1.00 67.06 87 GLY A O 1
ATOM 611 N N . TYR A 1 88 ? -21.014 2.555 25.335 1.00 63.31 88 TYR A N 1
ATOM 612 C CA . TYR A 1 88 ? -19.959 3.019 24.409 1.00 63.31 88 TYR A CA 1
ATOM 613 C C . TYR A 1 88 ? -19.680 2.052 23.252 1.00 63.31 88 TYR A C 1
ATOM 615 O O . TYR A 1 88 ? -19.014 2.407 22.277 1.00 63.31 88 TYR A O 1
ATOM 623 N N . ARG A 1 89 ? -20.189 0.823 23.330 1.00 70.00 89 ARG A N 1
ATOM 624 C CA . ARG A 1 89 ? -20.021 -0.188 22.290 1.00 70.00 89 ARG A CA 1
ATOM 625 C C . ARG A 1 89 ? -20.718 0.236 21.004 1.00 70.00 89 ARG A C 1
ATOM 627 O O . ARG A 1 89 ? -20.130 0.083 19.941 1.00 70.00 89 ARG A O 1
ATOM 634 N N . GLU A 1 90 ? -21.916 0.806 21.093 1.00 73.62 90 GLU A N 1
ATOM 635 C CA . GLU A 1 90 ? -22.668 1.288 19.929 1.00 73.62 90 GLU A CA 1
ATOM 636 C C . GLU A 1 90 ? -21.920 2.364 19.120 1.00 73.62 90 GLU A C 1
ATOM 638 O O . GLU A 1 90 ? -21.686 2.126 17.930 1.00 73.62 90 GLU A O 1
ATOM 643 N N . PRO A 1 91 ? -21.446 3.486 19.703 1.00 80.69 91 PRO A N 1
ATOM 644 C CA . PRO A 1 91 ? -20.717 4.495 18.933 1.00 80.69 91 PRO A CA 1
ATOM 645 C C . PRO A 1 91 ? -19.371 3.983 18.405 1.00 80.69 91 PRO A C 1
ATOM 647 O O . PRO A 1 91 ? -18.958 4.354 17.305 1.00 80.69 91 PRO A O 1
ATOM 650 N N . LEU A 1 92 ? -18.690 3.092 19.134 1.00 83.38 92 LEU A N 1
ATOM 651 C CA . LEU A 1 92 ? -17.449 2.480 18.653 1.00 83.38 92 LEU A CA 1
ATOM 652 C C . LEU A 1 92 ? -17.692 1.553 17.460 1.00 83.38 92 LEU A C 1
ATOM 654 O O . LEU A 1 92 ? -16.966 1.637 16.472 1.00 83.38 92 LEU A O 1
ATOM 658 N N . MET A 1 93 ? -18.707 0.689 17.521 1.00 85.06 93 MET A N 1
ATOM 659 C CA . MET A 1 93 ? -19.038 -0.205 16.407 1.00 85.06 93 MET A CA 1
ATOM 660 C C . MET A 1 93 ? -19.493 0.583 15.181 1.00 85.06 93 MET A C 1
ATOM 662 O O . MET A 1 93 ? -19.086 0.247 14.070 1.00 85.06 93 MET A O 1
ATOM 666 N N . TYR A 1 94 ? -20.270 1.652 15.374 1.00 86.38 94 TYR A N 1
ATOM 667 C CA . TYR A 1 94 ? -20.656 2.549 14.288 1.00 86.38 94 TYR A CA 1
ATOM 668 C C . TYR A 1 94 ? -19.430 3.195 13.626 1.00 86.38 94 TYR A C 1
ATOM 670 O O . TYR A 1 94 ? -19.255 3.075 12.415 1.00 86.38 94 TYR A O 1
ATOM 678 N N . ASN A 1 95 ? -18.527 3.798 14.408 1.00 91.56 95 ASN A N 1
ATOM 679 C CA . ASN A 1 95 ? -17.320 4.434 13.870 1.00 91.56 95 ASN A CA 1
ATOM 680 C C . ASN A 1 95 ? -16.389 3.431 13.175 1.00 91.56 95 ASN A C 1
ATOM 682 O O . ASN A 1 95 ? -15.814 3.745 12.135 1.00 91.56 95 ASN A O 1
ATOM 686 N N . LEU A 1 96 ? -16.276 2.209 13.701 1.00 92.88 96 LEU A N 1
ATOM 687 C CA . LEU A 1 96 ? -15.536 1.132 13.042 1.00 92.88 96 LEU A CA 1
ATOM 688 C C . LEU A 1 96 ? -16.204 0.688 11.739 1.00 92.88 96 LEU A C 1
ATOM 690 O O . LEU A 1 96 ? -15.503 0.431 10.762 1.00 92.88 96 LEU A O 1
ATOM 694 N N . ALA A 1 97 ? -17.534 0.609 11.695 1.00 93.12 97 ALA A N 1
ATOM 695 C CA . ALA A 1 97 ? -18.266 0.273 10.479 1.00 93.12 97 ALA A CA 1
ATOM 696 C C . ALA A 1 97 ? -18.066 1.345 9.400 1.00 93.12 97 ALA A C 1
ATOM 698 O O . ALA A 1 97 ? -17.742 1.008 8.261 1.00 93.12 97 ALA A O 1
ATOM 699 N N . VAL A 1 98 ? -18.163 2.627 9.766 1.00 94.25 98 VAL A N 1
ATOM 700 C CA . VAL A 1 98 ? -17.882 3.748 8.857 1.00 94.25 98 VAL A CA 1
ATOM 701 C C . VAL A 1 98 ? -16.433 3.698 8.376 1.00 94.25 98 VAL A C 1
ATOM 703 O O . VAL A 1 98 ? -16.189 3.734 7.171 1.00 94.25 98 VAL A O 1
ATOM 706 N N . ALA A 1 99 ? -15.470 3.535 9.287 1.00 93.44 99 ALA A N 1
ATOM 707 C CA . ALA A 1 99 ? -14.059 3.413 8.929 1.00 93.44 99 ALA A CA 1
ATOM 708 C C . ALA A 1 99 ? -13.812 2.230 7.978 1.00 93.44 99 ALA A C 1
ATOM 710 O O . ALA A 1 99 ? -13.067 2.366 7.009 1.00 93.44 99 ALA A O 1
ATOM 711 N N . ARG A 1 100 ? -14.474 1.088 8.198 1.00 94.44 100 ARG A N 1
ATOM 712 C CA . ARG A 1 100 ? -14.393 -0.085 7.317 1.00 94.44 100 ARG A CA 1
ATOM 713 C C . ARG A 1 100 ? -14.905 0.219 5.910 1.00 94.44 100 ARG A C 1
ATOM 715 O O . ARG A 1 100 ? -14.256 -0.177 4.945 1.00 94.44 100 ARG A O 1
ATOM 722 N N . GLU A 1 101 ? -16.046 0.892 5.776 1.00 95.12 101 GLU A N 1
ATOM 723 C CA . GLU A 1 101 ? -16.582 1.245 4.454 1.00 95.12 101 GLU A CA 1
ATOM 724 C C . GLU A 1 101 ? -15.697 2.268 3.734 1.00 95.12 101 GLU A C 1
ATOM 726 O O . GLU A 1 101 ? -15.443 2.118 2.539 1.00 95.12 101 GLU A O 1
ATOM 731 N N . VAL A 1 102 ? -15.138 3.245 4.453 1.00 94.94 102 VAL A N 1
ATOM 732 C CA . VAL A 1 102 ? -14.158 4.185 3.884 1.00 94.94 102 VAL A CA 1
ATOM 733 C C . VAL A 1 102 ? -12.912 3.438 3.400 1.00 94.94 102 VAL A C 1
ATOM 735 O O . VAL A 1 102 ? -12.492 3.612 2.257 1.00 94.94 102 VAL A O 1
ATOM 738 N N . LEU A 1 103 ? -12.358 2.534 4.213 1.00 93.62 103 LEU A N 1
ATOM 739 C CA . LEU A 1 103 ? -11.217 1.702 3.816 1.00 93.62 103 LEU A CA 1
ATOM 740 C C . LEU A 1 103 ? -11.534 0.830 2.594 1.00 93.62 103 LEU A C 1
ATOM 742 O O . LEU A 1 103 ? -10.685 0.664 1.719 1.00 93.62 103 LEU A O 1
ATOM 746 N N . LYS A 1 104 ? -12.758 0.301 2.496 1.00 94.38 104 LYS A N 1
ATOM 747 C CA . LYS A 1 104 ? -13.211 -0.477 1.337 1.00 94.38 104 LYS A CA 1
ATOM 748 C C . LYS A 1 104 ? -13.264 0.371 0.067 1.00 94.38 104 LYS A C 1
ATOM 750 O O . LYS A 1 104 ? -12.853 -0.100 -0.993 1.00 94.38 104 LYS A O 1
ATOM 755 N N . GLN A 1 105 ? -13.749 1.606 0.160 1.00 95.00 105 GLN A N 1
ATOM 756 C CA . GLN A 1 105 ? -13.769 2.529 -0.976 1.00 95.00 105 GLN A CA 1
ATOM 757 C C . GLN A 1 105 ? -12.353 2.863 -1.441 1.00 95.00 105 GLN A C 1
ATOM 759 O O . GLN A 1 105 ? -12.078 2.758 -2.633 1.00 95.00 105 GLN A O 1
ATOM 764 N N . VAL A 1 106 ? -11.447 3.170 -0.509 1.00 94.19 106 VAL A N 1
ATOM 765 C CA . VAL A 1 106 ? -10.031 3.425 -0.817 1.00 94.19 106 VAL A CA 1
ATOM 766 C C . VAL A 1 106 ? -9.390 2.198 -1.463 1.00 94.19 106 VAL A C 1
ATOM 768 O O . VAL A 1 106 ? -8.735 2.328 -2.487 1.00 94.19 106 VAL A O 1
ATOM 771 N N . TYR A 1 107 ? -9.644 0.993 -0.948 1.00 92.12 107 TYR A N 1
ATOM 772 C CA . TYR A 1 107 ? -9.118 -0.246 -1.529 1.00 92.12 107 TYR A CA 1
ATOM 773 C C . TYR A 1 107 ? -9.490 -0.420 -3.008 1.00 92.12 107 TYR A C 1
ATOM 775 O O . TYR A 1 107 ? -8.654 -0.818 -3.824 1.00 92.12 107 TYR A O 1
ATOM 783 N N . ILE A 1 108 ? -10.742 -0.113 -3.358 1.00 93.94 108 ILE A N 1
ATOM 784 C CA . ILE A 1 108 ? -11.237 -0.211 -4.735 1.00 93.94 108 ILE A CA 1
ATOM 785 C C . ILE A 1 108 ? -10.703 0.948 -5.588 1.00 93.94 108 ILE A C 1
ATOM 787 O O . ILE A 1 108 ? -10.238 0.709 -6.704 1.00 93.94 108 ILE A O 1
ATOM 791 N N . ALA A 1 109 ? -10.750 2.179 -5.075 1.00 93.88 109 ALA A N 1
ATOM 792 C CA . ALA A 1 109 ? -10.330 3.385 -5.788 1.00 93.88 109 ALA A CA 1
ATOM 793 C C . ALA A 1 109 ? -8.825 3.379 -6.101 1.00 93.88 109 ALA A C 1
ATOM 795 O O . ALA A 1 109 ? -8.433 3.633 -7.239 1.00 93.88 109 ALA A O 1
ATOM 796 N N . GLU A 1 110 ? -8.005 2.990 -5.125 1.00 89.75 110 GLU A N 1
ATOM 797 C CA . GLU A 1 110 ? -6.542 2.913 -5.232 1.00 89.75 110 GLU A CA 1
ATOM 798 C C . GLU A 1 110 ? -6.056 1.607 -5.870 1.00 89.75 110 GLU A C 1
ATOM 800 O O . GLU A 1 110 ? -4.856 1.362 -5.970 1.00 89.75 110 GLU A O 1
ATOM 805 N N . LYS A 1 111 ? -6.981 0.745 -6.320 1.00 89.00 111 LYS A N 1
ATOM 806 C CA . LYS A 1 111 ? -6.666 -0.527 -6.988 1.00 89.00 111 LYS A CA 1
ATOM 807 C C . LYS A 1 111 ? -5.656 -1.369 -6.194 1.00 89.00 111 LYS A C 1
ATOM 809 O O . LYS A 1 111 ? -4.777 -1.996 -6.776 1.00 89.00 111 LYS A O 1
ATOM 814 N N . LEU A 1 112 ? -5.826 -1.443 -4.871 1.00 85.56 112 LEU A N 1
ATOM 815 C CA . LEU A 1 112 ? -4.963 -2.235 -3.980 1.00 85.56 112 LEU A CA 1
ATOM 816 C C . LEU A 1 112 ? -5.161 -3.754 -4.142 1.00 85.56 112 LEU A C 1
ATOM 818 O O . LEU A 1 112 ? -4.495 -4.553 -3.483 1.00 85.56 112 LEU A O 1
ATOM 822 N N . ALA A 1 113 ? -6.093 -4.170 -5.002 1.00 87.12 113 ALA A N 1
ATOM 823 C CA . ALA A 1 113 ? -6.252 -5.562 -5.378 1.00 87.12 113 ALA A CA 1
ATOM 824 C C . ALA A 1 113 ? -5.035 -6.053 -6.177 1.00 87.12 113 ALA A C 1
ATOM 826 O O . ALA A 1 113 ? -4.563 -5.343 -7.068 1.00 87.12 113 ALA A O 1
ATOM 827 N N . PRO A 1 114 ? -4.549 -7.280 -5.912 1.00 86.81 114 PRO A N 1
ATOM 828 C CA . PRO A 1 114 ? -3.455 -7.837 -6.689 1.00 86.81 114 PRO A CA 1
ATOM 829 C C . PRO A 1 114 ? -3.841 -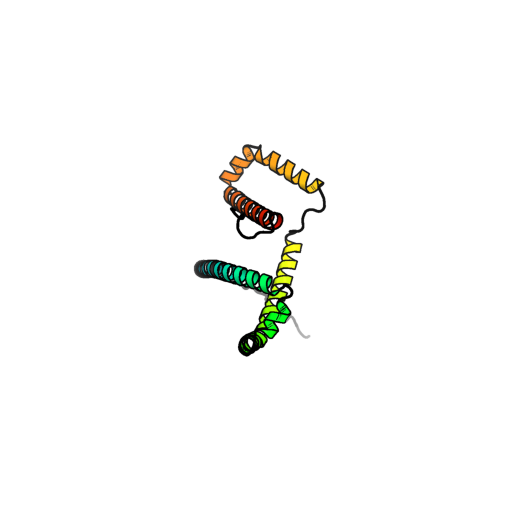7.880 -8.178 1.00 86.81 114 PRO A C 1
ATOM 831 O O . PRO A 1 114 ? -4.999 -8.175 -8.508 1.00 86.81 114 PRO A O 1
ATOM 834 N N . PRO A 1 115 ? -2.898 -7.586 -9.091 1.00 89.44 115 PRO A N 1
ATOM 835 C CA . PRO A 1 115 ? -3.167 -7.613 -10.520 1.00 89.44 115 PRO A CA 1
ATOM 836 C C . PRO A 1 115 ? -3.656 -9.003 -10.927 1.00 89.44 115 PRO A C 1
ATOM 838 O O . PRO A 1 115 ? -3.036 -10.018 -10.614 1.00 89.44 115 PRO A O 1
ATOM 841 N N . ARG A 1 116 ? -4.783 -9.054 -11.644 1.00 87.12 116 ARG A N 1
ATOM 842 C CA . ARG A 1 116 ? -5.437 -10.323 -12.013 1.00 87.12 116 ARG A CA 1
ATOM 843 C C . ARG A 1 116 ? -4.704 -11.099 -13.108 1.00 87.12 116 ARG A C 1
ATOM 845 O O . ARG A 1 116 ? -5.039 -12.249 -13.360 1.00 87.12 116 ARG A O 1
ATOM 852 N N . SER A 1 117 ? -3.727 -10.479 -13.770 1.00 91.56 117 SER A N 1
ATOM 853 C CA . SER A 1 117 ? -2.970 -11.094 -14.860 1.00 91.56 117 SER A CA 1
ATOM 854 C C . SER A 1 117 ? -1.474 -11.073 -14.576 1.00 91.56 117 SER A C 1
ATOM 856 O O . SER A 1 117 ? -0.914 -10.017 -14.275 1.00 91.56 117 SER A O 1
ATOM 858 N N . LEU A 1 118 ? -0.811 -12.210 -14.781 1.00 92.38 118 LEU A N 1
ATOM 859 C CA . LEU A 1 118 ? 0.647 -12.310 -14.681 1.00 92.38 118 LEU A CA 1
ATOM 860 C C . LEU A 1 118 ? 1.365 -11.471 -15.748 1.00 92.38 118 LEU A C 1
ATOM 862 O O . LEU A 1 118 ? 2.445 -10.948 -15.491 1.00 92.38 118 LEU A O 1
ATOM 866 N N . ALA A 1 119 ? 0.746 -11.276 -16.916 1.00 93.00 119 ALA A N 1
ATOM 867 C CA . ALA A 1 119 ? 1.294 -10.440 -17.982 1.00 93.00 119 ALA A CA 1
ATOM 868 C C . ALA A 1 119 ? 1.558 -8.996 -17.517 1.00 93.00 119 ALA A C 1
ATOM 870 O O . ALA A 1 119 ? 2.616 -8.448 -17.811 1.00 93.00 119 ALA A O 1
ATOM 871 N N . GLN A 1 120 ? 0.649 -8.412 -16.726 1.00 92.38 120 GLN A N 1
ATOM 872 C CA . GLN A 1 120 ? 0.840 -7.075 -16.147 1.00 92.38 120 GLN A CA 1
ATOM 873 C C . GLN A 1 120 ? 2.056 -7.019 -15.215 1.00 92.38 120 GLN A C 1
ATOM 875 O O . GLN A 1 120 ? 2.819 -6.060 -15.262 1.00 92.38 120 GLN A O 1
ATOM 880 N N . VAL A 1 121 ? 2.272 -8.057 -14.402 1.00 93.75 121 VAL A N 1
ATOM 881 C CA . VAL A 1 121 ? 3.424 -8.129 -13.488 1.00 93.75 121 VAL A CA 1
ATOM 882 C C . VAL A 1 121 ? 4.732 -8.197 -14.274 1.00 93.75 121 VAL A C 1
ATOM 884 O O . VAL A 1 121 ? 5.672 -7.459 -13.982 1.00 93.75 121 VAL A O 1
ATOM 887 N N . VAL A 1 122 ? 4.781 -9.052 -15.299 1.00 95.50 122 VAL A N 1
ATOM 888 C CA . VAL A 1 122 ? 5.958 -9.202 -16.165 1.00 95.50 122 VAL A CA 1
ATOM 889 C C . VAL A 1 122 ? 6.268 -7.899 -16.899 1.00 95.50 122 VAL A C 1
ATOM 891 O O . VAL A 1 122 ? 7.436 -7.522 -17.001 1.00 95.50 122 VAL A O 1
ATOM 894 N N . GLU A 1 123 ? 5.246 -7.200 -17.386 1.00 95.50 123 GLU A N 1
ATOM 895 C CA . GLU A 1 123 ? 5.422 -5.942 -18.110 1.00 95.50 123 GLU A CA 1
ATOM 896 C C . GLU A 1 123 ? 5.975 -4.834 -17.208 1.00 95.50 123 GLU A C 1
ATOM 898 O O . GLU A 1 123 ? 6.977 -4.201 -17.546 1.00 95.50 123 GLU A O 1
ATOM 903 N N . VAL A 1 124 ? 5.402 -4.661 -16.011 1.00 93.81 124 VAL A N 1
ATOM 904 C CA . VAL A 1 124 ? 5.909 -3.698 -15.021 1.00 93.81 124 VAL A CA 1
ATOM 905 C C . VAL A 1 124 ? 7.350 -4.029 -14.637 1.00 93.81 124 VAL A C 1
ATOM 907 O O . VAL A 1 124 ? 8.195 -3.136 -14.604 1.00 93.81 124 VAL A O 1
ATOM 910 N N . TYR A 1 125 ? 7.665 -5.307 -14.414 1.00 95.00 125 TYR A N 1
ATOM 911 C CA . TYR A 1 125 ? 9.025 -5.733 -14.094 1.00 95.00 125 TYR A CA 1
ATOM 912 C C . TYR A 1 125 ? 10.019 -5.380 -15.210 1.00 95.00 125 TYR A C 1
ATOM 914 O O . TYR A 1 125 ? 11.062 -4.780 -14.943 1.00 95.00 125 TYR A O 1
ATOM 922 N N . LYS A 1 126 ? 9.690 -5.690 -16.471 1.00 96.25 126 LYS A N 1
ATOM 923 C CA . LYS A 1 126 ? 10.530 -5.333 -17.627 1.00 96.25 126 LYS A CA 1
ATOM 924 C C . LYS A 1 126 ? 10.740 -3.823 -17.725 1.00 96.25 126 LYS A C 1
ATOM 926 O O . LYS A 1 126 ? 11.870 -3.387 -17.951 1.00 96.25 126 LYS A O 1
ATOM 931 N N . GLY A 1 127 ? 9.681 -3.038 -17.523 1.00 95.56 127 GLY A N 1
ATOM 932 C CA . GLY A 1 127 ? 9.741 -1.577 -17.516 1.00 95.56 127 GLY A CA 1
ATOM 933 C C . GLY A 1 127 ? 10.672 -1.039 -16.429 1.00 95.56 127 GLY A C 1
ATOM 934 O O . GLY A 1 127 ? 11.584 -0.268 -16.725 1.00 95.56 127 GLY A O 1
ATOM 935 N N . VAL A 1 128 ? 10.513 -1.510 -15.189 1.00 93.88 128 VAL A N 1
ATOM 936 C CA . VAL A 1 128 ? 11.362 -1.114 -14.054 1.00 93.88 128 VAL A CA 1
ATOM 937 C C . VAL A 1 128 ? 12.823 -1.472 -14.309 1.00 93.88 128 VAL A C 1
ATOM 939 O O . VAL A 1 128 ? 13.696 -0.623 -14.140 1.00 93.88 128 VAL A O 1
ATOM 942 N N . VAL A 1 129 ? 13.109 -2.693 -14.769 1.00 95.62 129 VAL A N 1
ATOM 943 C CA . VAL A 1 129 ? 14.485 -3.127 -15.058 1.00 95.62 129 VAL A CA 1
ATOM 944 C C . VAL A 1 129 ? 15.106 -2.296 -16.182 1.00 95.62 129 VAL A C 1
ATOM 946 O O . VAL A 1 129 ? 16.273 -1.912 -16.088 1.00 95.62 129 VAL A O 1
ATOM 949 N N . ARG A 1 130 ? 14.342 -1.981 -17.234 1.00 96.12 130 ARG A N 1
ATOM 950 C CA . ARG A 1 130 ? 14.807 -1.127 -18.334 1.00 96.12 130 ARG A CA 1
ATOM 951 C C . ARG A 1 130 ? 15.163 0.276 -17.841 1.00 96.12 130 ARG A C 1
ATOM 953 O O . ARG A 1 130 ? 16.243 0.765 -18.168 1.00 96.12 130 ARG A O 1
ATOM 960 N N . SER A 1 131 ? 14.296 0.893 -17.042 1.00 92.12 131 SER A N 1
ATOM 961 C CA . SER A 1 131 ? 14.530 2.230 -16.485 1.00 92.12 131 SER A CA 1
ATOM 962 C C . SER A 1 131 ? 15.704 2.238 -15.507 1.00 92.12 131 SER A C 1
ATOM 964 O O . SER A 1 131 ? 16.590 3.082 -15.629 1.00 92.12 131 SER A O 1
ATOM 966 N N . ALA A 1 132 ? 15.787 1.246 -14.618 1.00 92.25 132 ALA A N 1
ATOM 967 C CA . ALA A 1 132 ? 16.861 1.121 -13.633 1.00 92.25 132 ALA A CA 1
ATOM 968 C C . ALA A 1 132 ? 18.247 0.913 -14.268 1.00 92.25 132 ALA A C 1
ATOM 970 O O . ALA A 1 132 ? 19.248 1.378 -13.725 1.00 92.25 132 ALA A O 1
ATOM 971 N N . ARG A 1 133 ? 18.319 0.247 -15.429 1.00 94.75 133 ARG A N 1
ATOM 972 C CA . ARG A 1 133 ? 19.567 0.082 -16.196 1.00 94.75 133 ARG A CA 1
ATOM 973 C C . ARG A 1 133 ? 19.969 1.330 -16.980 1.00 94.75 133 ARG A C 1
ATOM 975 O O . ARG A 1 133 ? 21.093 1.387 -17.472 1.00 94.75 133 ARG A O 1
ATOM 982 N N . SER A 1 134 ? 19.080 2.310 -17.130 1.00 94.38 134 SER A N 1
ATOM 983 C CA . SER A 1 134 ? 19.367 3.511 -17.908 1.00 94.38 134 SER A CA 1
ATOM 984 C C . SER A 1 134 ? 20.055 4.581 -17.040 1.00 94.38 134 SER A C 1
ATOM 986 O O . SER A 1 134 ? 19.508 5.006 -16.021 1.00 94.38 134 SER A O 1
ATOM 988 N N . PRO A 1 135 ? 21.244 5.080 -17.423 1.00 92.81 135 PRO A N 1
ATOM 989 C CA . PRO A 1 135 ? 21.917 6.139 -16.665 1.00 92.81 135 PRO A CA 1
ATOM 990 C C . PRO A 1 135 ? 21.172 7.480 -16.709 1.00 92.81 135 PRO A C 1
ATOM 992 O O . PRO A 1 135 ? 21.306 8.299 -15.804 1.00 92.81 135 PRO A O 1
ATOM 995 N N . ALA A 1 136 ? 20.400 7.721 -17.773 1.00 93.38 136 ALA A N 1
ATOM 996 C CA . ALA A 1 136 ? 19.590 8.927 -17.930 1.00 93.38 136 ALA A CA 1
ATOM 997 C C . ALA A 1 136 ? 18.501 9.027 -16.850 1.00 93.38 136 ALA A C 1
ATOM 999 O O . ALA A 1 136 ? 18.358 10.084 -16.242 1.00 93.38 136 ALA A O 1
ATOM 1000 N N . PHE A 1 137 ? 17.832 7.912 -16.534 1.00 93.12 137 PHE A N 1
ATOM 1001 C CA . PHE A 1 137 ? 16.813 7.849 -15.485 1.00 93.12 137 PHE A CA 1
ATOM 1002 C C . PHE A 1 137 ? 17.352 8.295 -14.123 1.00 93.12 137 PHE A C 1
ATOM 1004 O O . PHE A 1 137 ? 16.715 9.085 -13.430 1.00 93.12 137 PHE A O 1
ATOM 1011 N N . TRP A 1 138 ? 18.553 7.846 -13.747 1.00 94.06 138 TRP A N 1
ATOM 1012 C CA . TRP A 1 138 ? 19.160 8.234 -12.472 1.00 94.06 138 TRP A CA 1
ATOM 1013 C C . TRP A 1 138 ? 19.564 9.707 -12.435 1.00 94.06 138 TRP A C 1
ATOM 1015 O O . TRP A 1 138 ? 19.354 10.367 -11.420 1.00 94.06 138 TRP A O 1
ATOM 1025 N N . ARG A 1 139 ? 20.085 10.252 -13.542 1.00 94.06 139 ARG A N 1
ATOM 1026 C CA . ARG A 1 139 ? 20.405 11.687 -13.632 1.00 94.06 139 ARG A CA 1
ATOM 1027 C C . ARG A 1 139 ? 19.154 12.548 -13.489 1.00 94.06 139 ARG A C 1
ATOM 1029 O O . ARG A 1 139 ? 19.152 13.480 -12.691 1.00 94.06 139 ARG A O 1
ATOM 1036 N N . GLU A 1 140 ? 18.089 12.200 -14.201 1.00 93.44 140 GLU A N 1
ATOM 1037 C CA . GLU A 1 140 ? 16.809 12.905 -14.128 1.00 93.44 140 GLU A CA 1
ATOM 1038 C C . GLU A 1 140 ? 16.175 12.788 -12.736 1.00 93.44 140 GLU A C 1
ATOM 1040 O O . GLU A 1 140 ? 15.701 13.774 -12.177 1.00 93.44 140 GLU A O 1
ATOM 1045 N N . THR A 1 141 ? 16.232 11.608 -12.120 1.00 92.25 141 THR A N 1
ATOM 1046 C CA . THR A 1 141 ? 15.713 11.360 -10.765 1.00 92.25 141 THR A CA 1
ATOM 1047 C C . THR A 1 141 ? 16.427 12.206 -9.708 1.00 92.25 141 THR A C 1
ATOM 1049 O O . THR A 1 141 ? 15.793 12.710 -8.777 1.00 92.25 141 THR A O 1
ATOM 1052 N N . LEU A 1 142 ? 17.744 12.379 -9.848 1.00 93.06 142 LEU A N 1
ATOM 1053 C CA . LEU A 1 142 ? 18.541 13.212 -8.949 1.00 93.06 142 LEU A CA 1
ATOM 1054 C C . LEU A 1 142 ? 18.268 14.704 -9.174 1.00 93.06 142 LEU A C 1
ATOM 1056 O O . LEU A 1 142 ? 18.079 15.432 -8.204 1.00 93.06 142 LEU A O 1
ATOM 1060 N N . GLN A 1 143 ? 18.185 15.147 -10.431 1.00 93.50 143 GLN A N 1
ATOM 1061 C CA . GLN A 1 143 ? 17.920 16.549 -10.778 1.00 93.50 143 GLN A CA 1
ATOM 1062 C C . GLN A 1 143 ? 16.496 16.994 -10.418 1.00 93.50 143 GLN A C 1
ATOM 1064 O O . GLN A 1 143 ? 16.298 18.114 -9.957 1.00 93.50 143 GLN A O 1
ATOM 1069 N N . SER A 1 144 ? 15.505 16.118 -10.593 1.00 92.44 144 SER A N 1
ATOM 1070 C CA . SER A 1 144 ? 14.093 16.395 -10.288 1.00 92.44 144 SER A CA 1
ATOM 1071 C C . SER A 1 144 ? 13.732 16.237 -8.807 1.00 92.44 144 SER A C 1
ATOM 1073 O O . SER A 1 144 ? 12.609 16.550 -8.412 1.00 92.44 144 SER A O 1
ATOM 1075 N N . GLY A 1 145 ? 14.641 15.711 -7.978 1.00 91.94 145 GLY A N 1
ATOM 1076 C CA . GLY A 1 145 ? 14.353 15.385 -6.579 1.00 91.94 145 GLY A CA 1
ATOM 1077 C C . GLY A 1 145 ? 13.444 14.160 -6.390 1.00 91.94 145 GLY A C 1
ATOM 1078 O O . GLY A 1 145 ? 13.010 13.879 -5.272 1.00 91.94 145 GLY A O 1
ATOM 1079 N N . ALA A 1 146 ? 13.159 13.394 -7.450 1.00 92.06 146 ALA A N 1
ATOM 1080 C CA . ALA A 1 146 ? 12.288 12.218 -7.390 1.00 92.06 146 ALA A CA 1
ATOM 1081 C C . ALA A 1 146 ? 12.863 11.060 -6.548 1.00 92.06 146 ALA A C 1
ATOM 1083 O O . ALA A 1 146 ? 12.120 10.157 -6.158 1.00 92.06 146 ALA A O 1
ATOM 1084 N N . TRP A 1 147 ? 14.154 11.102 -6.205 1.00 93.06 147 TRP A N 1
ATOM 1085 C CA . TRP A 1 147 ? 14.811 10.112 -5.345 1.00 93.06 147 TRP A CA 1
ATOM 1086 C C . TRP A 1 147 ? 14.120 9.945 -3.981 1.00 93.06 147 TRP A C 1
ATOM 1088 O O . TRP A 1 147 ? 14.037 8.827 -3.476 1.00 93.06 147 TRP A O 1
ATOM 1098 N N . ALA A 1 148 ? 13.555 11.019 -3.417 1.00 94.75 148 ALA A N 1
ATOM 1099 C CA . ALA A 1 148 ? 12.830 10.954 -2.149 1.00 94.75 148 ALA A CA 1
ATOM 1100 C C . ALA A 1 148 ? 11.562 10.091 -2.266 1.00 94.75 148 ALA A C 1
ATOM 1102 O O . ALA A 1 148 ? 11.287 9.269 -1.396 1.00 94.75 148 ALA A O 1
ATOM 1103 N N . LYS A 1 149 ? 10.825 10.216 -3.379 1.00 93.75 149 LYS A N 1
ATOM 1104 C CA . LYS A 1 149 ? 9.639 9.387 -3.652 1.00 93.75 149 LYS A CA 1
ATOM 1105 C C . LYS A 1 149 ? 10.015 7.917 -3.809 1.00 93.75 149 LYS A C 1
ATOM 1107 O O . LYS A 1 149 ? 9.352 7.059 -3.241 1.00 93.75 149 LYS A O 1
ATOM 1112 N N . ILE A 1 150 ? 11.106 7.633 -4.525 1.00 93.88 150 ILE A N 1
ATOM 1113 C CA . ILE A 1 150 ? 11.628 6.266 -4.662 1.00 93.88 150 ILE A CA 1
ATOM 1114 C C . ILE A 1 150 ? 11.998 5.693 -3.289 1.00 93.88 150 ILE A C 1
ATOM 1116 O O . ILE A 1 150 ? 11.670 4.545 -3.006 1.00 93.88 150 ILE A O 1
ATOM 1120 N N . GLY A 1 151 ? 12.627 6.490 -2.420 1.00 95.31 151 GLY A N 1
ATOM 1121 C CA . GLY A 1 151 ? 12.953 6.085 -1.052 1.00 95.31 151 GLY A CA 1
ATOM 1122 C C . GLY A 1 151 ? 11.715 5.755 -0.214 1.00 95.31 151 GLY A C 1
ATOM 1123 O O . GLY A 1 151 ? 11.683 4.716 0.443 1.00 95.31 151 GLY A O 1
ATOM 1124 N N . ILE A 1 152 ? 10.674 6.591 -0.285 1.00 96.38 152 ILE A N 1
ATOM 1125 C CA . ILE A 1 152 ? 9.397 6.345 0.403 1.00 96.38 152 ILE A CA 1
ATOM 1126 C C . ILE A 1 152 ? 8.757 5.049 -0.111 1.00 96.38 152 ILE A C 1
ATOM 1128 O O . ILE A 1 152 ? 8.424 4.180 0.690 1.00 96.38 152 ILE A O 1
ATOM 1132 N N . TYR A 1 153 ? 8.680 4.853 -1.429 1.00 94.50 153 TYR A N 1
ATOM 1133 C CA . TYR A 1 153 ? 8.136 3.620 -2.005 1.00 94.50 153 TYR A CA 1
ATOM 1134 C C . TYR A 1 153 ? 8.964 2.377 -1.663 1.00 94.50 153 TYR A C 1
ATOM 1136 O O . TYR A 1 153 ? 8.404 1.302 -1.453 1.00 94.50 153 TYR A O 1
ATOM 1144 N N . ALA A 1 154 ? 10.288 2.501 -1.554 1.00 95.69 154 ALA A N 1
ATOM 1145 C CA . ALA A 1 154 ? 11.139 1.406 -1.097 1.00 95.69 154 ALA A CA 1
ATOM 1146 C C . ALA A 1 154 ? 10.846 1.036 0.367 1.00 95.69 154 ALA A C 1
ATOM 1148 O O . ALA A 1 154 ? 10.782 -0.149 0.702 1.00 95.69 154 ALA A O 1
ATOM 1149 N N . LEU A 1 155 ? 10.617 2.031 1.228 1.00 97.38 155 LEU A N 1
ATOM 1150 C CA . LEU A 1 155 ? 10.239 1.813 2.623 1.00 97.38 155 LEU A CA 1
ATOM 1151 C C . LEU A 1 155 ? 8.846 1.177 2.749 1.00 97.38 155 LEU A C 1
ATOM 1153 O O . LEU A 1 155 ? 8.658 0.254 3.546 1.00 97.38 155 LEU A O 1
ATOM 1157 N N . GLU A 1 156 ? 7.881 1.620 1.946 1.00 93.38 156 GLU A N 1
ATOM 1158 C CA . GLU A 1 156 ? 6.549 1.009 1.871 1.00 93.38 156 GLU A CA 1
ATOM 1159 C C . GLU A 1 156 ? 6.636 -0.454 1.419 1.00 93.38 156 GLU A C 1
ATOM 1161 O O . GLU A 1 156 ? 6.091 -1.341 2.081 1.00 93.38 156 GLU A O 1
ATOM 1166 N N . ALA A 1 157 ? 7.394 -0.736 0.354 1.00 94.00 157 ALA A N 1
ATOM 1167 C CA . ALA A 1 157 ? 7.609 -2.095 -0.136 1.00 94.00 157 ALA A CA 1
ATOM 1168 C C . ALA A 1 157 ? 8.280 -2.991 0.920 1.00 94.00 157 ALA A C 1
ATOM 1170 O O . ALA A 1 157 ? 7.856 -4.131 1.127 1.00 94.00 157 ALA A O 1
ATOM 1171 N N . TYR A 1 158 ? 9.280 -2.470 1.639 1.00 96.25 158 TYR A N 1
ATOM 1172 C CA . TYR A 1 158 ? 9.924 -3.178 2.748 1.00 96.25 158 TYR A CA 1
ATOM 1173 C C . TYR A 1 158 ? 8.940 -3.481 3.887 1.00 96.25 158 TYR A C 1
ATOM 1175 O O . TYR A 1 158 ? 8.935 -4.581 4.447 1.00 96.25 158 TYR A O 1
ATOM 1183 N N . THR A 1 159 ? 8.062 -2.531 4.197 1.00 95.19 159 THR A N 1
ATOM 1184 C CA . THR A 1 159 ? 7.037 -2.694 5.232 1.00 95.19 159 THR A CA 1
ATOM 1185 C C . THR A 1 159 ? 6.032 -3.781 4.845 1.00 95.19 159 THR A C 1
ATOM 1187 O O . THR A 1 159 ? 5.764 -4.682 5.644 1.00 95.19 159 THR A O 1
ATOM 1190 N N . ILE A 1 160 ? 5.535 -3.772 3.603 1.00 93.44 160 ILE A N 1
ATOM 1191 C CA . ILE A 1 160 ? 4.633 -4.814 3.079 1.00 93.44 160 ILE A CA 1
ATOM 1192 C C . ILE A 1 160 ? 5.320 -6.186 3.096 1.00 93.44 160 ILE A C 1
ATOM 1194 O O . ILE A 1 160 ? 4.711 -7.177 3.503 1.00 93.44 160 ILE A O 1
ATOM 1198 N N . PHE A 1 161 ? 6.602 -6.251 2.730 1.00 94.00 161 PHE A N 1
ATOM 1199 C CA . PHE A 1 161 ? 7.386 -7.484 2.799 1.00 94.00 161 PHE A CA 1
ATOM 1200 C C . PHE A 1 161 ? 7.450 -8.051 4.227 1.00 94.00 161 PHE A C 1
ATOM 1202 O O . PHE A 1 161 ? 7.217 -9.245 4.429 1.00 94.00 161 PHE A O 1
ATOM 1209 N N . LYS A 1 162 ? 7.679 -7.206 5.241 1.00 93.31 162 LYS A N 1
ATOM 1210 C CA . LYS A 1 162 ? 7.685 -7.639 6.649 1.00 93.31 162 LYS A CA 1
ATOM 1211 C C . LYS A 1 162 ? 6.313 -8.077 7.154 1.00 93.31 162 LYS A C 1
ATOM 1213 O O . LYS A 1 162 ? 6.241 -9.049 7.905 1.00 93.31 162 LYS A O 1
ATOM 1218 N N . ILE A 1 163 ? 5.233 -7.442 6.702 1.00 92.12 163 ILE A N 1
ATOM 1219 C CA . ILE A 1 163 ? 3.868 -7.929 6.957 1.00 92.12 163 ILE A CA 1
ATOM 1220 C C . ILE A 1 163 ? 3.688 -9.331 6.352 1.00 92.12 163 ILE A C 1
ATOM 1222 O O . ILE A 1 163 ? 3.171 -10.226 7.022 1.00 92.12 163 ILE A O 1
ATOM 1226 N N . GLY A 1 164 ? 4.185 -9.556 5.133 1.00 90.88 164 GLY A N 1
ATOM 1227 C CA . GLY A 1 164 ? 4.211 -10.873 4.495 1.00 90.88 164 GLY A CA 1
ATOM 1228 C C . GLY A 1 164 ? 4.973 -11.920 5.312 1.00 90.88 164 GLY A C 1
ATOM 1229 O O . GLY A 1 164 ? 4.462 -13.019 5.524 1.00 90.88 164 GLY A O 1
ATOM 1230 N N . GLU A 1 165 ? 6.149 -11.578 5.849 1.00 91.12 165 GLU A N 1
ATOM 1231 C CA . GLU A 1 165 ? 6.887 -12.472 6.752 1.00 91.12 165 GLU A CA 1
ATOM 1232 C C . GLU A 1 165 ? 6.102 -12.790 8.037 1.00 91.12 165 GLU A C 1
ATOM 1234 O O . GLU A 1 165 ? 6.131 -13.930 8.504 1.00 91.12 165 GLU A O 1
ATOM 1239 N N . ILE A 1 166 ? 5.405 -11.812 8.629 1.00 91.06 166 ILE A N 1
ATOM 1240 C CA . ILE A 1 166 ? 4.565 -12.024 9.823 1.00 91.06 166 ILE A CA 1
ATOM 1241 C C . ILE A 1 166 ? 3.436 -13.010 9.509 1.00 91.06 166 ILE A C 1
ATOM 1243 O O . ILE A 1 166 ? 3.212 -13.946 10.282 1.00 91.06 166 ILE A O 1
ATOM 1247 N N . ILE A 1 167 ? 2.764 -12.839 8.366 1.00 90.19 167 ILE A N 1
ATOM 1248 C CA . ILE A 1 167 ? 1.694 -13.734 7.905 1.00 90.19 167 ILE A CA 1
ATOM 1249 C C . ILE A 1 167 ? 2.251 -15.135 7.629 1.00 90.19 167 ILE A C 1
ATOM 1251 O O . ILE A 1 167 ? 1.706 -16.115 8.136 1.00 90.19 167 ILE A O 1
ATOM 1255 N N . GLY A 1 168 ? 3.362 -15.243 6.896 1.00 89.94 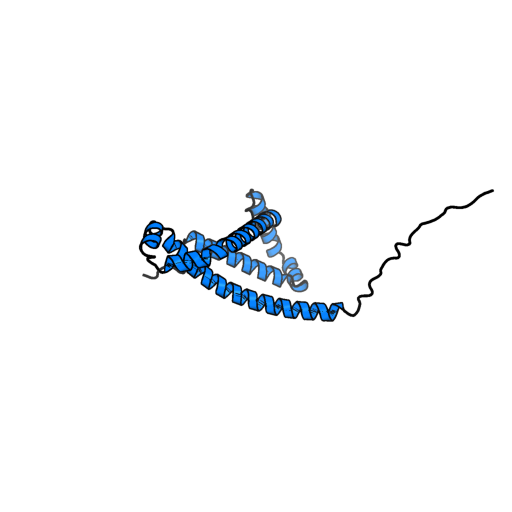168 GLY A N 1
ATOM 1256 C CA . GLY A 1 168 ? 3.991 -16.523 6.558 1.00 89.94 168 GLY A CA 1
ATOM 1257 C C . GLY A 1 168 ? 4.475 -17.293 7.788 1.00 89.94 168 GLY A C 1
ATOM 1258 O O . GLY A 1 168 ? 4.280 -18.504 7.889 1.00 89.94 168 GLY A O 1
ATOM 1259 N N . ARG A 1 169 ? 5.036 -16.591 8.780 1.00 89.31 169 ARG A N 1
ATOM 1260 C CA . ARG A 1 169 ? 5.469 -17.193 10.052 1.00 89.31 169 ARG A CA 1
ATOM 1261 C C . ARG A 1 169 ? 4.337 -17.373 11.060 1.00 89.31 169 ARG A C 1
ATOM 1263 O O . ARG A 1 169 ? 4.537 -18.068 12.055 1.00 89.31 169 ARG A O 1
ATOM 1270 N N . ARG A 1 170 ? 3.174 -16.750 10.829 1.00 90.56 170 ARG A N 1
ATOM 1271 C CA . ARG A 1 170 ? 2.024 -16.683 11.753 1.00 90.56 170 ARG A CA 1
ATOM 1272 C C . ARG A 1 170 ? 2.419 -16.226 13.166 1.00 90.56 170 ARG A C 1
ATOM 1274 O O . ARG A 1 170 ? 1.826 -16.650 14.155 1.00 90.56 170 ARG A O 1
ATOM 1281 N N . LYS A 1 171 ? 3.453 -15.387 13.270 1.00 85.00 171 LYS A N 1
ATOM 1282 C CA . LYS A 1 171 ? 4.010 -14.881 14.532 1.00 85.00 171 LYS A CA 1
ATOM 1283 C C . LYS A 1 171 ? 4.275 -13.391 14.398 1.00 85.00 171 LYS A C 1
ATOM 1285 O O . LYS A 1 171 ? 4.950 -12.967 13.464 1.00 85.00 171 LYS A O 1
ATOM 1290 N N . LEU A 1 172 ? 3.761 -12.618 15.354 1.00 83.38 172 LEU A N 1
ATOM 1291 C CA . LEU A 1 172 ? 3.939 -11.167 15.391 1.00 83.38 172 LEU A CA 1
ATOM 1292 C C . LEU A 1 172 ? 5.340 -10.766 15.878 1.00 83.38 172 LEU A C 1
ATOM 1294 O O . LEU A 1 172 ? 5.874 -9.756 15.435 1.00 83.38 172 LEU A O 1
ATOM 1298 N N . VAL A 1 173 ? 5.943 -11.563 16.768 1.00 83.00 173 VAL A N 1
ATOM 1299 C CA . VAL A 1 173 ? 7.240 -11.267 17.393 1.00 83.00 173 VAL A CA 1
ATOM 1300 C C . VAL A 1 173 ? 8.154 -12.482 17.303 1.00 83.00 173 VAL A C 1
ATOM 1302 O O . VAL A 1 173 ? 7.849 -13.509 17.903 1.00 83.00 173 VAL A O 1
ATOM 1305 N N . GLY A 1 174 ? 9.278 -12.318 16.599 1.00 76.50 174 GLY A N 1
ATOM 1306 C CA . GLY A 1 174 ? 10.456 -13.189 16.654 1.00 76.50 174 GLY A CA 1
ATOM 1307 C C . GLY A 1 174 ? 10.257 -14.674 16.318 1.00 76.50 174 GLY A C 1
ATOM 1308 O O . GLY A 1 174 ? 9.151 -15.202 16.193 1.00 76.50 174 GLY A O 1
ATOM 1309 N N . TYR A 1 175 ? 11.378 -15.380 16.180 1.00 72.75 175 TYR A N 1
ATOM 1310 C CA . TYR A 1 175 ? 11.397 -16.832 16.337 1.00 72.75 175 TYR A CA 1
ATOM 1311 C C . TYR A 1 175 ? 11.607 -17.154 17.815 1.00 72.75 175 TYR A C 1
ATOM 1313 O O . TYR A 1 175 ? 12.247 -16.388 18.531 1.00 72.75 175 TYR A O 1
ATOM 1321 N N . LYS A 1 176 ? 11.052 -18.277 18.276 1.00 75.19 176 LYS A N 1
ATOM 1322 C CA . LYS A 1 176 ? 11.409 -18.783 19.600 1.00 75.19 176 LYS A CA 1
ATOM 1323 C C . LYS A 1 176 ? 12.842 -19.291 19.487 1.00 75.19 176 LYS A C 1
ATOM 1325 O O . LYS A 1 176 ? 13.098 -20.144 18.643 1.00 75.19 176 LYS A O 1
ATOM 1330 N N . LEU A 1 177 ? 13.742 -18.682 20.246 1.00 73.25 177 LEU A N 1
ATOM 1331 C CA . LEU A 1 177 ? 15.081 -19.202 20.468 1.00 73.25 177 LEU A CA 1
ATOM 1332 C C . LEU A 1 177 ? 14.918 -20.215 21.601 1.00 73.25 177 LEU A C 1
ATOM 1334 O O . LEU A 1 177 ? 14.719 -19.812 22.746 1.00 73.25 177 LEU A O 1
ATOM 1338 N N . GLU A 1 178 ? 14.857 -21.491 21.245 1.00 60.94 178 GLU A N 1
ATOM 1339 C CA . GLU A 1 178 ? 15.043 -22.604 22.181 1.00 60.94 178 GLU A CA 1
ATOM 1340 C C . GLU A 1 178 ? 16.419 -23.211 21.917 1.00 60.94 178 GLU A C 1
ATOM 1342 O O . GLU A 1 178 ? 16.811 -23.240 20.723 1.00 60.94 178 GLU A O 1
#

Radius of gyration: 28.65 Å; chains: 1; bounding box: 71×77×66 Å